Protein AF-A0AA41X8K1-F1 (afdb_monomer_lite)

Organism: NCBI:txid2961894

Radius of gyration: 25.19 Å; chains: 1; bounding box: 77×78×40 Å

Structure (mmCIF, N/CA/C/O backbone):
data_AF-A0AA41X8K1-F1
#
_entry.id   AF-A0AA41X8K1-F1
#
loop_
_atom_site.group_PDB
_atom_site.id
_atom_site.type_symbol
_atom_site.label_atom_id
_atom_site.label_alt_id
_atom_site.label_comp_id
_atom_site.label_asym_id
_atom_site.label_entity_id
_atom_site.label_seq_id
_atom_site.pdbx_PDB_ins_code
_atom_site.Cartn_x
_atom_site.Cartn_y
_atom_site.Cartn_z
_atom_site.occupancy
_atom_site.B_iso_or_equiv
_atom_site.auth_seq_id
_atom_site.auth_comp_id
_atom_site.auth_asym_id
_atom_site.auth_atom_id
_atom_site.pdbx_PDB_model_num
ATOM 1 N N . MET A 1 1 ? -60.883 -61.187 -9.650 1.00 38.78 1 MET A N 1
ATOM 2 C CA . MET A 1 1 ? -59.732 -61.657 -10.453 1.00 38.78 1 MET A CA 1
ATOM 3 C C . MET A 1 1 ? -58.652 -60.579 -10.466 1.00 38.78 1 MET A C 1
ATOM 5 O O . MET A 1 1 ? -58.977 -59.406 -10.478 1.00 38.78 1 MET A O 1
ATOM 9 N N . ARG A 1 2 ? -57.404 -61.042 -10.354 1.00 40.03 2 ARG A N 1
ATOM 10 C CA . ARG A 1 2 ? -56.069 -60.403 -10.320 1.00 40.03 2 ARG A CA 1
ATOM 11 C C . ARG A 1 2 ? -55.860 -58.973 -10.884 1.00 40.03 2 ARG A C 1
ATOM 13 O O . ARG A 1 2 ? -56.152 -58.768 -12.050 1.00 40.03 2 ARG A O 1
ATOM 20 N N . LYS A 1 3 ? -55.094 -58.192 -10.081 1.00 49.38 3 LYS A N 1
ATOM 21 C CA . LYS A 1 3 ? -53.909 -57.323 -10.385 1.00 49.38 3 LYS A CA 1
ATOM 22 C C . LYS A 1 3 ? -54.221 -56.087 -11.257 1.00 49.38 3 LYS A C 1
ATOM 24 O O . LYS A 1 3 ? -54.979 -56.206 -12.196 1.00 49.38 3 LYS A O 1
ATOM 29 N N . TYR A 1 4 ? -53.786 -54.854 -10.984 1.00 57.62 4 TYR A N 1
ATOM 30 C CA . TYR A 1 4 ? -52.469 -54.266 -10.676 1.00 57.62 4 TYR A CA 1
ATOM 31 C C . TYR A 1 4 ? -52.727 -53.003 -9.810 1.00 57.62 4 TYR A C 1
ATOM 33 O O . TYR A 1 4 ? -53.783 -52.400 -9.935 1.00 57.62 4 TYR A O 1
ATOM 41 N N . GLY A 1 5 ? -51.912 -52.563 -8.854 1.00 46.31 5 GLY A N 1
ATOM 42 C CA . GLY A 1 5 ? -50.456 -52.549 -8.808 1.00 46.31 5 GLY A CA 1
ATOM 43 C C . GLY A 1 5 ? -50.011 -51.084 -8.815 1.00 46.31 5 GLY A C 1
ATOM 44 O O . GLY A 1 5 ? -50.049 -50.471 -9.867 1.00 46.31 5 GLY A O 1
ATOM 45 N N . ALA A 1 6 ? -49.675 -50.570 -7.626 1.00 54.69 6 ALA A N 1
ATOM 46 C CA . ALA A 1 6 ? -48.854 -49.396 -7.310 1.00 54.69 6 ALA A CA 1
ATOM 47 C C . ALA A 1 6 ? -48.855 -48.194 -8.278 1.00 54.69 6 ALA A C 1
ATOM 49 O O . ALA A 1 6 ? -48.376 -48.305 -9.393 1.00 54.69 6 ALA A O 1
ATOM 50 N N . TRP A 1 7 ? -49.220 -47.017 -7.760 1.00 44.50 7 TRP A N 1
ATOM 51 C CA . TRP A 1 7 ? -48.452 -45.765 -7.888 1.00 44.50 7 TRP A CA 1
ATOM 52 C C . TRP A 1 7 ? -48.956 -44.795 -6.804 1.00 44.50 7 TRP A C 1
ATOM 54 O O . TRP A 1 7 ? -49.632 -43.805 -7.054 1.00 44.50 7 TRP A O 1
ATOM 64 N N . ILE A 1 8 ? -48.674 -45.145 -5.545 1.00 55.12 8 ILE A N 1
ATOM 65 C CA . ILE A 1 8 ? -48.580 -44.159 -4.465 1.00 55.12 8 ILE A CA 1
ATOM 66 C C . ILE A 1 8 ? -47.126 -43.710 -4.482 1.00 55.12 8 ILE A C 1
ATOM 68 O O . ILE A 1 8 ? -46.232 -44.501 -4.191 1.00 55.12 8 ILE A O 1
ATOM 72 N N . GLY A 1 9 ? -46.886 -42.460 -4.841 1.00 54.06 9 GLY A N 1
ATOM 73 C CA . GLY A 1 9 ? -45.562 -41.869 -4.745 1.00 54.06 9 GLY A CA 1
ATOM 74 C C . GLY A 1 9 ? -45.442 -40.686 -5.680 1.00 54.06 9 GLY A C 1
ATOM 75 O O . GLY A 1 9 ? -45.726 -40.817 -6.859 1.00 54.06 9 GLY A O 1
ATOM 76 N N . ILE A 1 10 ? -44.958 -39.566 -5.142 1.00 53.56 10 ILE A N 1
ATOM 77 C CA . ILE A 1 10 ? -44.670 -38.306 -5.844 1.00 53.56 10 ILE A CA 1
ATOM 78 C C . ILE A 1 10 ? -45.888 -37.375 -5.953 1.00 53.56 10 ILE A C 1
ATOM 80 O O . ILE A 1 10 ? -46.359 -37.074 -7.035 1.00 53.56 10 ILE A O 1
ATOM 84 N N . CYS A 1 11 ? -46.383 -36.875 -4.815 1.00 48.03 11 CYS A N 1
ATOM 85 C CA . CYS A 1 11 ? -47.118 -35.596 -4.778 1.00 48.03 11 CYS A CA 1
ATOM 86 C C . CYS A 1 11 ? -47.058 -34.874 -3.411 1.00 48.03 11 CYS A C 1
ATOM 88 O O . CYS A 1 11 ? -47.890 -34.021 -3.130 1.00 48.03 11 CYS A O 1
ATOM 90 N N . VAL A 1 12 ? -46.080 -35.185 -2.542 1.00 51.62 12 VAL A N 1
ATOM 91 C CA . VAL A 1 12 ? -45.957 -34.560 -1.196 1.00 51.62 12 VAL A CA 1
ATOM 92 C C . VAL A 1 12 ? -44.608 -33.840 -0.983 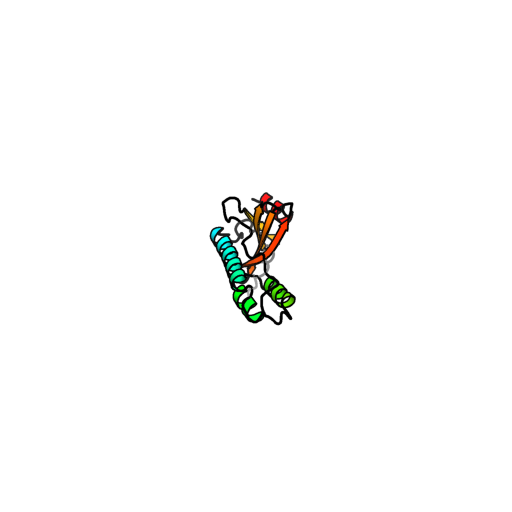1.00 51.62 12 VAL A C 1
ATOM 94 O O . VAL A 1 12 ? -44.321 -33.344 0.096 1.00 51.62 12 VAL A O 1
ATOM 97 N N . LEU A 1 13 ? -43.773 -33.695 -2.019 1.00 50.00 13 LEU A N 1
ATOM 98 C CA . LEU A 1 13 ? -42.420 -33.115 -1.904 1.00 50.00 13 LEU A CA 1
ATOM 99 C C . LEU A 1 13 ? -42.263 -31.698 -2.492 1.00 50.00 13 LEU A C 1
ATOM 101 O O . LEU A 1 13 ? -41.150 -31.288 -2.797 1.00 50.00 13 LEU A O 1
ATOM 105 N N . LEU A 1 14 ? -43.349 -30.933 -2.652 1.00 48.09 14 LEU A N 1
ATOM 106 C CA . LEU A 1 14 ? -43.299 -29.600 -3.284 1.00 48.09 14 LEU A CA 1
ATOM 107 C C . LEU A 1 14 ? -43.753 -28.425 -2.401 1.00 48.09 14 LEU A C 1
ATOM 109 O O . LEU A 1 14 ? -43.881 -27.313 -2.899 1.00 48.09 14 LEU A O 1
ATOM 113 N N . VAL A 1 15 ? -43.942 -28.622 -1.090 1.00 53.31 15 VAL A N 1
ATOM 114 C CA . VAL A 1 15 ? -44.384 -27.541 -0.173 1.00 53.31 15 VAL A CA 1
ATOM 115 C C . VAL A 1 15 ? -43.314 -27.135 0.863 1.00 53.31 15 VAL A C 1
ATOM 117 O O . VAL A 1 15 ? -43.530 -26.229 1.656 1.00 53.31 15 VAL A O 1
ATOM 120 N N . LEU A 1 16 ? -42.107 -27.715 0.830 1.00 50.12 16 LEU A N 1
ATOM 121 C CA . LEU A 1 16 ? -41.049 -27.439 1.825 1.00 50.12 16 LEU A CA 1
ATOM 122 C C . LEU A 1 16 ? -39.792 -26.737 1.276 1.00 50.12 16 LEU A C 1
ATOM 124 O O . LEU A 1 16 ? -38.741 -26.801 1.904 1.00 50.12 16 LEU A O 1
ATOM 128 N N . ILE A 1 17 ? -39.870 -26.050 0.129 1.00 53.09 17 ILE A N 1
ATOM 129 C CA . ILE A 1 17 ? -38.690 -25.385 -0.474 1.00 53.09 17 ILE A CA 1
ATOM 130 C C . ILE A 1 17 ? -38.609 -23.873 -0.153 1.00 53.09 17 ILE A C 1
ATOM 132 O O . ILE A 1 17 ? -37.594 -23.245 -0.427 1.00 53.09 17 ILE A O 1
ATOM 136 N N . ILE A 1 18 ? -39.604 -23.261 0.505 1.00 54.12 18 ILE A N 1
ATOM 137 C CA . ILE A 1 18 ? -39.641 -21.787 0.695 1.00 54.12 18 ILE A CA 1
ATOM 138 C C . ILE A 1 18 ? -39.271 -21.325 2.122 1.00 54.12 18 ILE A C 1
ATOM 140 O O . ILE A 1 18 ? -39.539 -20.191 2.499 1.00 54.12 18 ILE A O 1
ATOM 144 N N . SER A 1 19 ? -38.644 -22.162 2.951 1.00 46.75 19 SER A N 1
ATOM 145 C CA . SER A 1 19 ? -38.356 -21.798 4.355 1.00 46.75 19 SER A CA 1
ATOM 146 C C . SER A 1 19 ? -36.916 -22.027 4.816 1.00 46.75 19 SER A C 1
ATOM 148 O O . SER A 1 19 ? -36.650 -22.030 6.014 1.00 46.75 19 SER A O 1
ATOM 150 N N . GLN A 1 20 ? -35.957 -22.126 3.890 1.00 47.22 20 GLN A N 1
ATOM 151 C CA . GLN A 1 20 ? -34.529 -22.146 4.242 1.00 47.22 20 GLN A CA 1
ATOM 152 C C . GLN A 1 20 ? -33.715 -21.032 3.578 1.00 47.22 20 GLN A C 1
ATOM 154 O O . GLN A 1 20 ? -32.581 -21.238 3.169 1.00 47.22 20 GLN A O 1
ATOM 159 N N . SER A 1 21 ? -34.235 -19.808 3.553 1.00 42.97 21 SER A N 1
ATOM 160 C CA . SER A 1 21 ? -33.374 -18.626 3.692 1.00 42.97 21 SER A CA 1
ATOM 161 C C . SER A 1 21 ? -33.170 -18.360 5.185 1.00 42.97 21 SER A C 1
ATOM 163 O O . SER A 1 21 ? -33.536 -17.317 5.724 1.00 42.97 21 SER A O 1
ATOM 165 N N . VAL A 1 22 ? -32.597 -19.353 5.878 1.00 46.38 22 VAL A N 1
ATOM 166 C CA . VAL A 1 22 ? -31.970 -19.111 7.174 1.00 46.38 22 VAL A CA 1
ATOM 167 C C . VAL A 1 22 ? -30.840 -18.143 6.877 1.00 46.38 22 VAL A C 1
ATOM 169 O O . VAL A 1 22 ? -29.855 -18.492 6.232 1.00 46.38 22 VAL A O 1
ATOM 172 N N . ALA A 1 23 ? -31.056 -16.901 7.288 1.00 45.94 23 ALA A N 1
ATOM 173 C CA . ALA A 1 23 ? -30.036 -15.912 7.532 1.00 45.94 23 ALA A CA 1
ATOM 174 C C . ALA A 1 23 ? -28.736 -16.595 7.988 1.00 45.94 23 ALA A C 1
ATOM 176 O O . ALA A 1 23 ? -28.605 -16.974 9.151 1.00 45.94 23 ALA A O 1
ATOM 177 N N . ALA A 1 24 ? -27.759 -16.710 7.085 1.00 43.25 24 ALA A N 1
ATOM 178 C CA . ALA A 1 24 ? -26.360 -16.922 7.438 1.00 43.25 24 ALA A CA 1
ATOM 179 C C . ALA A 1 24 ? -25.817 -15.613 8.039 1.00 43.25 24 ALA A C 1
ATOM 181 O O . ALA A 1 24 ? -24.895 -14.978 7.537 1.00 43.25 24 ALA A O 1
ATOM 182 N N . PHE A 1 25 ? -26.468 -15.148 9.102 1.00 47.53 25 PHE A N 1
ATOM 183 C CA . PHE A 1 25 ? -25.992 -14.066 9.934 1.00 47.53 25 PHE A CA 1
ATOM 184 C C . PHE A 1 25 ? -25.024 -14.683 10.934 1.00 47.53 25 PHE A C 1
ATOM 186 O O . PHE A 1 25 ? -25.421 -15.266 11.937 1.00 47.53 25 PHE A O 1
ATOM 193 N N . GLY A 1 26 ? -23.737 -14.550 10.627 1.00 47.12 26 GLY A N 1
ATOM 194 C CA . GLY A 1 26 ? -22.673 -14.744 11.603 1.00 47.12 26 GLY A CA 1
ATOM 195 C C . GLY A 1 26 ? -21.708 -15.867 11.262 1.00 47.12 26 GLY A C 1
ATOM 196 O O . GLY A 1 26 ? -21.762 -16.912 11.900 1.00 47.12 26 GLY A O 1
ATOM 197 N N . LYS A 1 27 ? -20.790 -15.613 10.314 1.00 46.56 27 LYS A N 1
ATOM 198 C CA . LYS A 1 27 ? -19.366 -16.007 10.429 1.00 46.56 27 LYS A CA 1
ATOM 199 C C . LYS A 1 27 ? -18.439 -15.623 9.268 1.00 46.56 27 LYS A C 1
ATOM 201 O O . LYS A 1 27 ? -17.260 -15.921 9.368 1.00 46.56 27 LYS A O 1
ATOM 206 N N . ASP A 1 28 ? -18.882 -14.898 8.246 1.00 52.94 28 ASP A N 1
ATOM 207 C CA . ASP A 1 28 ? -18.010 -14.629 7.087 1.00 52.94 28 ASP A CA 1
ATOM 208 C C . ASP A 1 28 ? -17.332 -13.250 7.134 1.00 52.94 28 ASP A C 1
ATOM 210 O O . ASP A 1 28 ? -17.417 -12.465 6.192 1.00 52.94 28 ASP A O 1
ATOM 214 N N . GLN A 1 29 ? -16.670 -12.906 8.245 1.00 58.81 29 GLN A N 1
ATOM 215 C CA . GLN A 1 29 ? -15.610 -11.894 8.167 1.00 58.81 29 GLN A CA 1
ATOM 216 C C . GLN A 1 29 ? -14.273 -12.619 8.022 1.00 58.81 29 GLN A C 1
ATOM 218 O O . GLN A 1 29 ? -13.984 -13.487 8.848 1.00 58.81 29 GLN A O 1
ATOM 223 N N . PRO A 1 30 ? -13.459 -12.294 6.998 1.00 69.62 30 PRO A N 1
ATOM 224 C CA . PRO A 1 30 ? -12.128 -12.867 6.889 1.00 69.62 30 PRO A CA 1
ATOM 225 C C . PRO A 1 30 ? -11.352 -12.556 8.172 1.00 69.62 30 PRO A C 1
ATOM 227 O O . PRO A 1 30 ? -11.431 -11.444 8.697 1.00 69.62 30 PRO A O 1
ATOM 230 N N . GLU A 1 31 ? -10.613 -13.537 8.688 1.00 81.00 31 GLU A N 1
ATOM 231 C CA . GLU A 1 31 ? -9.730 -13.321 9.832 1.00 81.00 31 GLU A CA 1
ATOM 232 C C . GLU A 1 31 ? -8.634 -12.327 9.416 1.00 81.00 31 GLU A C 1
ATOM 234 O O . GLU A 1 31 ? -7.712 -12.655 8.666 1.00 81.00 31 GLU A O 1
ATOM 239 N N . ILE A 1 32 ? -8.758 -11.077 9.862 1.00 87.62 32 ILE A N 1
ATOM 240 C CA . ILE A 1 32 ? -7.797 -10.019 9.552 1.00 87.62 32 ILE A CA 1
ATOM 241 C C . ILE A 1 32 ? -6.775 -9.956 10.684 1.00 87.62 32 ILE A C 1
ATOM 243 O O . ILE A 1 32 ? -7.023 -9.375 11.739 1.00 87.62 32 ILE A O 1
ATOM 247 N N . LYS A 1 33 ? -5.600 -10.543 10.445 1.00 91.38 33 LYS A N 1
ATOM 248 C CA . LYS A 1 33 ? -4.444 -10.435 11.345 1.00 91.38 33 LYS A CA 1
ATOM 249 C C . LYS A 1 33 ? -3.696 -9.141 11.055 1.00 91.38 33 LYS A C 1
ATOM 251 O O . LYS A 1 33 ? -3.070 -9.014 10.000 1.00 91.38 33 LYS A O 1
ATOM 256 N N . ARG A 1 34 ? -3.770 -8.188 11.984 1.00 93.12 34 ARG A N 1
ATOM 257 C CA . ARG A 1 34 ? -3.180 -6.843 11.876 1.00 93.12 34 ARG A CA 1
ATOM 258 C C . ARG A 1 34 ? -1.709 -6.891 11.467 1.00 93.12 34 ARG A C 1
ATOM 260 O O . ARG A 1 34 ? -1.309 -6.220 10.519 1.00 93.12 34 ARG A O 1
ATOM 267 N N . GLU A 1 35 ? -0.935 -7.753 12.111 1.00 93.06 35 GLU A N 1
ATOM 268 C CA . GLU A 1 35 ? 0.501 -7.929 11.886 1.00 93.06 35 GLU A CA 1
ATOM 269 C C . GLU A 1 35 ? 0.775 -8.413 10.461 1.00 93.06 35 GLU A C 1
ATOM 271 O O . GLU A 1 35 ? 1.713 -7.958 9.809 1.00 93.06 35 GLU A O 1
ATOM 276 N N . SER A 1 36 ? -0.081 -9.300 9.942 1.00 93.06 36 SER A N 1
ATOM 277 C CA . SER A 1 36 ? 0.037 -9.786 8.569 1.00 93.06 36 SER A CA 1
ATOM 278 C C . SER A 1 36 ? -0.241 -8.682 7.554 1.00 93.06 36 SER A C 1
ATOM 280 O O . SER A 1 36 ? 0.457 -8.606 6.546 1.00 93.06 36 SER A O 1
ATOM 282 N N . ILE A 1 37 ? -1.242 -7.833 7.798 1.00 95.88 37 ILE A N 1
ATOM 283 C CA . ILE A 1 37 ? -1.564 -6.701 6.919 1.00 95.88 37 ILE A CA 1
ATOM 284 C C . ILE A 1 37 ? -0.421 -5.688 6.915 1.00 95.88 37 ILE A C 1
ATOM 286 O O . ILE A 1 37 ? 0.037 -5.270 5.852 1.00 95.88 37 ILE A O 1
ATOM 290 N N . PHE A 1 38 ? 0.089 -5.343 8.095 1.00 95.69 38 PHE A N 1
ATOM 291 C CA . PHE A 1 38 ? 1.195 -4.399 8.232 1.00 95.69 38 PHE A CA 1
ATOM 292 C C . PHE A 1 38 ? 2.454 -4.915 7.541 1.00 95.69 38 PHE A C 1
ATOM 294 O O . PHE A 1 38 ? 3.081 -4.177 6.782 1.00 95.69 38 PHE A O 1
ATOM 301 N N . ALA A 1 39 ? 2.760 -6.205 7.695 1.00 94.81 39 ALA A N 1
ATOM 302 C CA . ALA A 1 39 ? 3.885 -6.832 7.015 1.00 94.81 39 ALA A CA 1
ATOM 303 C C . ALA A 1 39 ? 3.758 -6.794 5.483 1.00 94.81 39 ALA A C 1
ATOM 305 O O . ALA A 1 39 ? 4.775 -6.671 4.800 1.00 94.81 39 ALA A O 1
ATOM 306 N N . VAL A 1 40 ? 2.547 -6.894 4.920 1.00 95.75 40 VAL A N 1
ATOM 307 C CA . VAL A 1 40 ? 2.334 -6.741 3.468 1.00 95.75 40 VAL A CA 1
ATOM 308 C C . VAL A 1 40 ? 2.615 -5.308 3.030 1.00 95.75 40 VAL A C 1
ATOM 310 O O . VAL A 1 40 ? 3.341 -5.117 2.055 1.00 95.75 40 VAL A O 1
ATOM 313 N N . ILE A 1 41 ? 2.096 -4.315 3.757 1.00 96.31 41 ILE A N 1
ATOM 314 C CA . ILE A 1 41 ? 2.296 -2.896 3.432 1.00 96.31 41 ILE A CA 1
ATOM 315 C C . ILE A 1 41 ? 3.786 -2.549 3.507 1.00 96.31 41 ILE A C 1
ATOM 317 O O . ILE A 1 41 ? 4.357 -2.071 2.530 1.00 96.31 41 ILE A O 1
ATOM 321 N N . GLN A 1 42 ? 4.458 -2.871 4.616 1.00 94.81 42 GLN A N 1
ATOM 322 C CA . GLN A 1 42 ? 5.907 -2.679 4.763 1.00 94.81 42 GLN A CA 1
ATOM 323 C C . GLN A 1 42 ? 6.687 -3.408 3.656 1.00 94.81 42 GLN A C 1
ATOM 325 O O . GLN A 1 42 ? 7.569 -2.820 3.032 1.00 94.81 42 GLN A O 1
ATOM 330 N N . LYS A 1 43 ? 6.293 -4.662 3.379 1.00 95.69 43 LYS A N 1
ATOM 331 C CA . LYS A 1 43 ? 6.655 -5.506 2.225 1.00 95.69 43 LYS A CA 1
ATOM 332 C C . LYS A 1 43 ? 6.733 -4.716 0.918 1.00 95.69 43 LYS A C 1
ATOM 334 O O . LYS A 1 43 ? 7.791 -4.559 0.304 1.00 95.69 43 LYS A O 1
ATOM 339 N N . GLY A 1 44 ? 5.577 -4.225 0.492 1.00 95.25 44 GLY A N 1
ATOM 340 C CA . GLY A 1 44 ? 5.444 -3.572 -0.799 1.00 95.25 44 GLY A CA 1
ATOM 341 C C . GLY A 1 44 ? 6.096 -2.196 -0.846 1.00 95.25 44 GLY A C 1
ATOM 342 O O . GLY A 1 44 ? 6.710 -1.883 -1.862 1.00 95.25 44 GLY A O 1
ATOM 343 N N . TYR A 1 45 ? 6.075 -1.425 0.250 1.00 94.88 45 TYR A N 1
ATOM 344 C CA . TYR A 1 45 ? 6.798 -0.149 0.323 1.00 94.88 45 TYR A CA 1
ATOM 345 C C . TYR A 1 45 ? 8.321 -0.336 0.221 1.00 94.88 45 TYR A C 1
ATOM 347 O O . TYR A 1 45 ? 8.991 0.390 -0.510 1.00 94.88 45 TYR A O 1
ATOM 355 N N . ALA A 1 46 ? 8.877 -1.349 0.887 1.00 93.75 46 ALA A N 1
ATOM 356 C CA . ALA A 1 46 ? 10.290 -1.690 0.747 1.00 93.75 46 ALA A CA 1
ATOM 357 C C . ALA A 1 46 ? 10.623 -2.166 -0.677 1.00 93.75 46 ALA A C 1
ATOM 359 O O . ALA A 1 46 ? 11.656 -1.785 -1.229 1.00 93.75 46 ALA A O 1
ATOM 360 N N . MET A 1 47 ? 9.739 -2.960 -1.295 1.00 94.94 47 MET A N 1
ATOM 361 C CA . MET A 1 47 ? 9.925 -3.429 -2.668 1.00 94.94 47 MET A CA 1
ATOM 362 C C . MET A 1 47 ? 9.978 -2.263 -3.661 1.00 94.94 47 MET A C 1
ATOM 364 O O . MET A 1 47 ? 10.957 -2.164 -4.399 1.00 94.94 47 MET A O 1
ATOM 368 N N . GLN A 1 48 ? 9.004 -1.344 -3.645 1.00 91.56 48 GLN A N 1
ATOM 369 C CA . GLN A 1 48 ? 9.028 -0.176 -4.538 1.00 91.56 48 GLN A CA 1
ATOM 370 C C . GLN A 1 48 ? 10.268 0.698 -4.326 1.00 91.56 48 GLN A C 1
ATOM 372 O O . GLN A 1 48 ? 10.916 1.091 -5.294 1.00 91.56 48 GLN A O 1
ATOM 377 N N . ALA A 1 49 ? 10.665 0.934 -3.070 1.00 90.69 49 ALA A N 1
ATOM 378 C CA . ALA A 1 49 ? 11.844 1.733 -2.759 1.00 90.69 49 ALA A CA 1
ATOM 379 C C . ALA A 1 49 ? 13.111 1.073 -3.316 1.00 90.69 49 ALA A C 1
ATOM 381 O O . ALA A 1 49 ? 14.017 1.755 -3.788 1.00 90.69 49 ALA A O 1
ATOM 382 N N . SER A 1 50 ? 13.155 -0.262 -3.325 1.00 91.06 50 SER A N 1
ATOM 383 C CA . SER A 1 50 ? 14.257 -1.020 -3.912 1.00 91.06 50 SER A CA 1
ATOM 384 C C . SER A 1 50 ? 14.297 -0.971 -5.442 1.00 91.06 50 SER A C 1
ATOM 386 O O . SER A 1 50 ? 15.345 -1.273 -6.012 1.00 91.06 50 SER A O 1
ATOM 388 N N . LEU A 1 51 ? 13.182 -0.661 -6.108 1.00 89.38 51 LEU A N 1
ATOM 389 C CA . LEU A 1 51 ? 13.069 -0.596 -7.569 1.00 89.38 51 LEU A CA 1
ATOM 390 C C . LEU 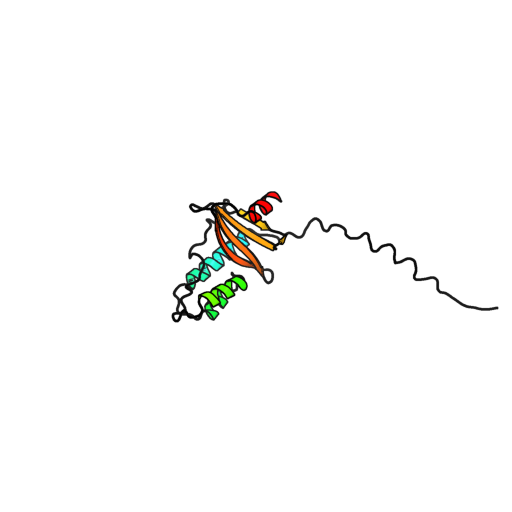A 1 51 ? 13.354 0.800 -8.114 1.00 89.38 51 LEU A C 1
ATOM 392 O O . LEU A 1 51 ? 13.833 0.926 -9.239 1.00 89.38 51 LEU A O 1
ATOM 396 N N . HIS A 1 52 ? 13.094 1.827 -7.310 1.00 83.38 52 HIS A N 1
ATOM 397 C CA . HIS A 1 52 ? 13.223 3.214 -7.716 1.00 83.38 52 HIS A CA 1
ATOM 398 C C . HIS A 1 52 ? 14.629 3.530 -8.258 1.00 83.38 52 HIS A C 1
ATOM 400 O O . HIS A 1 52 ? 15.646 3.277 -7.607 1.00 83.38 52 HIS A O 1
ATOM 406 N N . GLY A 1 53 ? 14.688 4.056 -9.484 1.00 79.94 53 GLY A N 1
ATOM 407 C CA . GLY A 1 53 ? 15.934 4.430 -10.161 1.00 79.94 53 GLY A CA 1
ATOM 408 C C . GLY A 1 53 ? 16.803 3.261 -10.647 1.00 79.94 53 GLY A C 1
ATOM 409 O O . GLY A 1 53 ? 17.876 3.496 -11.212 1.00 79.94 53 GLY A O 1
ATOM 410 N N . LYS A 1 54 ? 16.383 2.000 -10.469 1.00 84.94 54 LYS A N 1
ATOM 411 C CA . LYS A 1 54 ? 17.091 0.850 -11.053 1.00 84.94 54 LYS A CA 1
ATOM 412 C C . LYS A 1 54 ? 16.792 0.749 -12.536 1.00 84.94 54 LYS A C 1
ATOM 414 O O . LYS A 1 54 ? 15.636 0.667 -12.900 1.00 84.94 54 LYS A O 1
ATOM 419 N N . LYS A 1 55 ? 17.823 0.592 -13.372 1.00 83.56 55 LYS A N 1
ATOM 420 C CA . LYS A 1 55 ? 17.657 0.284 -14.803 1.00 83.56 55 LYS A CA 1
ATOM 421 C C . LYS A 1 55 ? 17.033 -1.102 -14.989 1.00 83.56 55 LYS A C 1
ATOM 423 O O . LYS A 1 55 ? 17.733 -2.117 -14.934 1.00 83.56 55 LYS A O 1
ATOM 428 N N . MET A 1 56 ? 15.721 -1.151 -15.182 1.00 85.88 56 MET A N 1
ATOM 429 C CA . MET A 1 56 ? 14.951 -2.383 -15.335 1.00 85.88 56 MET A CA 1
ATOM 430 C C . MET A 1 56 ? 13.713 -2.124 -16.203 1.00 85.88 56 MET A C 1
ATOM 432 O O . MET A 1 56 ? 13.172 -1.028 -16.180 1.00 85.88 56 MET A O 1
ATOM 436 N N . SER A 1 57 ? 13.247 -3.118 -16.968 1.00 89.06 57 SER A N 1
ATOM 437 C CA . SER A 1 57 ? 11.984 -2.964 -17.700 1.00 89.06 57 SER A CA 1
ATOM 438 C C . SER A 1 57 ? 10.793 -2.860 -16.744 1.00 89.06 57 SER A C 1
ATOM 440 O O . SER A 1 57 ? 10.772 -3.519 -15.698 1.00 89.06 57 SER A O 1
ATOM 442 N N . VAL A 1 58 ? 9.785 -2.084 -17.145 1.00 89.44 58 VAL A N 1
ATOM 443 C CA . VAL A 1 58 ? 8.533 -1.892 -16.398 1.00 89.44 58 VAL A CA 1
ATOM 444 C C . VAL A 1 58 ? 7.868 -3.237 -16.086 1.00 89.44 58 VAL A C 1
ATOM 446 O O . VAL A 1 58 ? 7.579 -3.507 -14.926 1.00 89.44 58 VAL A O 1
ATOM 449 N N . ASP A 1 59 ? 7.790 -4.159 -17.051 1.00 90.50 59 ASP A N 1
ATOM 450 C CA . ASP A 1 59 ? 7.273 -5.522 -16.830 1.00 90.50 59 ASP A CA 1
ATOM 451 C C . ASP A 1 59 ? 7.987 -6.275 -15.705 1.00 90.50 59 ASP A C 1
ATOM 453 O O . ASP A 1 59 ? 7.385 -7.034 -14.941 1.00 90.50 59 ASP A O 1
ATOM 457 N N . LYS A 1 60 ? 9.312 -6.121 -15.614 1.00 91.88 60 LYS A N 1
ATOM 458 C CA . LYS A 1 60 ? 10.105 -6.813 -14.597 1.00 91.88 60 LYS A CA 1
ATOM 459 C C . LYS A 1 60 ? 9.925 -6.151 -13.231 1.00 91.88 60 LYS A C 1
ATOM 461 O O . LYS A 1 60 ? 9.897 -6.874 -12.237 1.00 91.88 60 LYS A O 1
ATOM 466 N N . MET A 1 61 ? 9.738 -4.832 -13.179 1.00 92.62 61 MET A N 1
ATOM 467 C CA . MET A 1 61 ? 9.326 -4.133 -11.957 1.00 92.62 61 MET A CA 1
ATOM 468 C C . MET A 1 61 ? 7.934 -4.584 -11.507 1.00 92.62 61 MET A C 1
ATOM 470 O O . MET A 1 61 ? 7.777 -5.005 -10.362 1.00 92.62 61 MET A O 1
ATOM 474 N N . ALA A 1 62 ? 6.955 -4.607 -12.416 1.00 93.75 62 ALA A N 1
ATOM 475 C CA . ALA A 1 62 ? 5.590 -5.048 -12.142 1.00 93.75 62 ALA A CA 1
ATOM 476 C C . ALA A 1 62 ? 5.560 -6.482 -11.590 1.00 93.75 62 ALA A C 1
ATOM 478 O O . ALA A 1 62 ? 4.912 -6.744 -10.579 1.00 93.75 62 ALA A O 1
ATOM 479 N N . LYS A 1 63 ? 6.356 -7.400 -12.157 1.00 95.50 63 LYS A N 1
ATOM 480 C CA . LYS A 1 63 ? 6.516 -8.769 -11.626 1.00 95.50 63 LYS A CA 1
ATOM 481 C C . LYS A 1 63 ? 7.070 -8.811 -10.199 1.00 95.50 63 LYS A C 1
ATOM 483 O O . LYS A 1 63 ? 6.671 -9.681 -9.430 1.00 95.50 63 LYS A O 1
ATOM 488 N N . GLN A 1 64 ? 7.979 -7.906 -9.832 1.00 96.00 64 GLN A N 1
ATOM 489 C CA . GLN A 1 64 ? 8.505 -7.821 -8.461 1.00 96.00 64 GLN A CA 1
ATOM 490 C C . GLN A 1 64 ? 7.506 -7.184 -7.486 1.00 96.00 64 GLN A C 1
ATOM 492 O O . GLN A 1 64 ? 7.493 -7.542 -6.309 1.00 96.00 64 GLN A O 1
ATOM 497 N N . LEU A 1 65 ? 6.649 -6.284 -7.971 1.00 95.38 65 LEU A N 1
ATOM 498 C CA . LEU A 1 65 ? 5.582 -5.643 -7.197 1.00 95.38 65 LEU A CA 1
ATOM 499 C C . LEU A 1 65 ? 4.346 -6.546 -7.030 1.00 95.38 65 LEU A C 1
ATOM 501 O O . LEU A 1 65 ? 3.652 -6.452 -6.018 1.00 95.38 65 LEU A O 1
ATOM 505 N N . ALA A 1 66 ? 4.098 -7.468 -7.961 1.00 96.44 66 ALA A N 1
ATOM 506 C CA . ALA A 1 66 ? 2.909 -8.323 -8.004 1.00 96.44 66 ALA A CA 1
ATOM 507 C C . ALA A 1 66 ? 2.541 -9.083 -6.713 1.00 96.44 66 ALA A C 1
ATOM 509 O O . ALA A 1 66 ? 1.346 -9.283 -6.467 1.00 96.44 66 ALA A O 1
ATOM 510 N N . PRO A 1 67 ? 3.489 -9.506 -5.854 1.00 96.75 67 PRO A N 1
ATOM 511 C CA . PRO A 1 67 ? 3.142 -10.117 -4.572 1.00 96.75 67 PRO A CA 1
ATOM 512 C C . PRO A 1 67 ? 2.442 -9.164 -3.592 1.00 96.75 67 PRO A C 1
ATOM 514 O O . PRO A 1 67 ? 1.744 -9.631 -2.698 1.00 96.75 67 PRO A O 1
ATOM 517 N N . TYR A 1 68 ? 2.628 -7.850 -3.740 1.00 97.06 68 TYR A N 1
ATOM 518 C CA . TYR A 1 68 ? 2.191 -6.845 -2.765 1.00 97.06 68 TYR A CA 1
ATOM 519 C C . TYR A 1 68 ? 1.100 -5.915 -3.288 1.00 97.06 68 TYR A C 1
ATOM 521 O O . TYR A 1 68 ? 0.396 -5.316 -2.480 1.00 97.06 68 TYR A O 1
ATOM 529 N N . PHE A 1 69 ? 0.955 -5.794 -4.606 1.00 96.38 69 PHE A N 1
ATOM 530 C CA . PHE A 1 69 ? 0.043 -4.855 -5.254 1.00 96.38 69 PHE A CA 1
ATOM 531 C C . PHE A 1 69 ? -0.992 -5.582 -6.116 1.00 96.38 69 PHE A C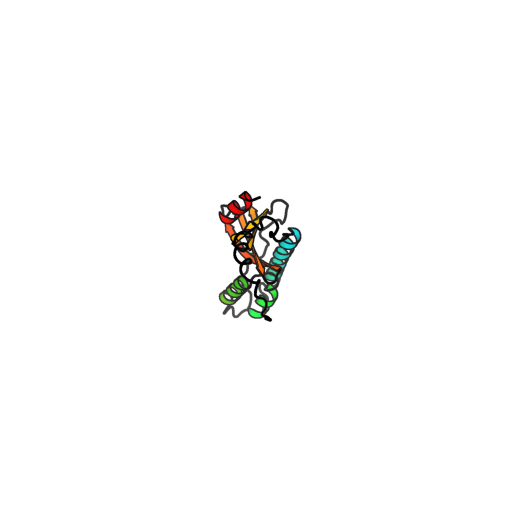 1
ATOM 533 O O . PHE A 1 69 ? -0.721 -6.648 -6.669 1.00 96.38 69 PHE A O 1
ATOM 540 N N . THR A 1 70 ? -2.202 -5.028 -6.187 1.00 96.81 70 THR A N 1
ATOM 541 C CA . THR A 1 70 ? -3.284 -5.561 -7.033 1.00 96.81 70 THR A CA 1
ATOM 542 C C . THR A 1 70 ? -2.971 -5.418 -8.519 1.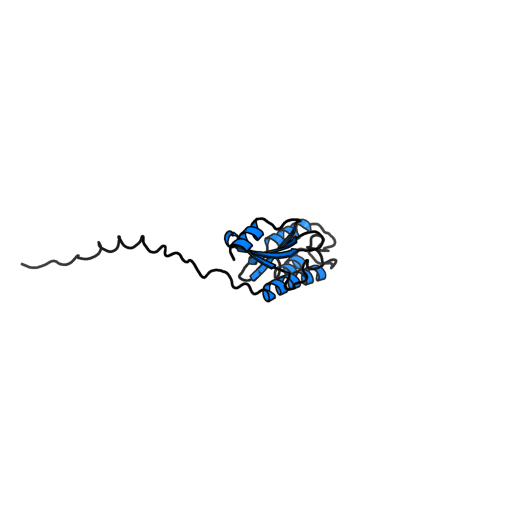00 96.81 70 THR A C 1
ATOM 544 O O . THR A 1 70 ? -2.228 -4.525 -8.913 1.00 96.81 70 THR A O 1
ATOM 547 N N . ASP A 1 71 ? -3.593 -6.251 -9.352 1.00 95.88 71 ASP A N 1
ATOM 548 C CA . ASP A 1 71 ? -3.379 -6.212 -10.802 1.00 95.88 71 ASP A CA 1
ATOM 549 C C . ASP A 1 71 ? -3.801 -4.863 -11.403 1.00 95.88 71 ASP A C 1
ATOM 551 O O . ASP A 1 71 ? -3.085 -4.327 -12.239 1.00 95.88 71 ASP A O 1
ATOM 555 N N . ASN A 1 72 ? -4.879 -4.251 -10.896 1.00 93.88 72 ASN A N 1
ATOM 556 C CA . ASN A 1 72 ? -5.289 -2.903 -11.301 1.00 93.88 72 ASN A CA 1
ATOM 557 C C . ASN A 1 72 ? -4.210 -1.857 -10.989 1.00 93.88 72 ASN A C 1
ATOM 559 O O . ASN A 1 72 ? -3.913 -1.014 -11.830 1.00 93.88 72 ASN A O 1
ATOM 563 N N . PHE A 1 73 ? -3.596 -1.919 -9.802 1.00 93.94 73 PHE A N 1
ATOM 564 C CA . PHE A 1 73 ? -2.480 -1.032 -9.470 1.00 93.94 73 PHE A CA 1
ATOM 565 C C . PHE A 1 73 ? -1.301 -1.252 -10.424 1.00 93.94 73 PHE A C 1
ATOM 567 O O . PHE A 1 73 ? -0.700 -0.292 -10.893 1.00 93.94 73 PHE A O 1
ATOM 574 N N . LEU A 1 74 ? -0.966 -2.511 -10.720 1.00 94.81 74 LEU A N 1
ATOM 575 C CA . LEU A 1 74 ? 0.147 -2.858 -11.609 1.00 94.81 74 LEU A CA 1
ATOM 576 C C . LEU A 1 74 ? -0.112 -2.457 -13.060 1.00 94.81 74 LEU A C 1
ATOM 578 O O . LEU A 1 74 ? 0.837 -2.125 -13.764 1.00 94.81 74 LEU A O 1
ATOM 582 N N . GLN A 1 75 ? -1.368 -2.489 -13.499 1.00 93.56 75 GLN A N 1
ATOM 583 C CA . GLN A 1 75 ? -1.763 -1.996 -14.808 1.00 93.56 75 GLN A CA 1
ATOM 584 C C . GLN A 1 75 ? -1.529 -0.490 -14.888 1.00 93.56 75 GLN A C 1
ATOM 586 O O . GLN A 1 75 ? -0.758 -0.061 -15.733 1.00 93.56 75 GLN A O 1
ATOM 591 N N . VAL A 1 76 ? -2.066 0.290 -13.941 1.00 91.38 76 VAL A N 1
ATOM 592 C CA . VAL A 1 76 ? -1.822 1.744 -13.894 1.00 91.38 76 VAL A CA 1
ATOM 593 C C . VAL A 1 76 ? -0.326 2.042 -13.790 1.00 91.38 76 VAL A C 1
ATOM 595 O O . VAL A 1 76 ? 0.189 2.874 -14.521 1.00 91.38 76 VAL A O 1
ATOM 598 N N . PHE A 1 77 ? 0.409 1.314 -12.944 1.00 91.62 77 PHE A N 1
ATOM 599 C CA . PHE A 1 77 ? 1.867 1.411 -12.877 1.00 91.62 77 PHE A CA 1
ATOM 600 C C . PHE A 1 77 ? 2.528 1.171 -14.236 1.00 91.62 77 PHE A C 1
ATOM 602 O O . PHE A 1 77 ? 3.488 1.857 -14.574 1.00 91.62 77 PHE A O 1
ATOM 609 N N . THR A 1 78 ? 2.062 0.187 -14.998 1.00 91.06 78 THR A N 1
ATOM 610 C CA . THR A 1 78 ? 2.663 -0.152 -16.288 1.00 91.06 78 THR A CA 1
ATOM 611 C C . THR A 1 78 ? 2.354 0.920 -17.324 1.00 91.06 78 THR A C 1
ATOM 613 O O . THR A 1 78 ? 3.287 1.400 -17.958 1.00 91.06 78 THR A O 1
ATOM 616 N N . ASP A 1 79 ? 1.093 1.344 -17.410 1.00 90.31 79 ASP A N 1
ATOM 617 C CA . ASP A 1 79 ? 0.603 2.370 -18.335 1.00 90.31 79 ASP A CA 1
ATOM 618 C C . ASP A 1 79 ? 1.290 3.728 -18.074 1.00 90.31 79 ASP A C 1
ATOM 620 O O . ASP A 1 79 ? 1.806 4.361 -18.991 1.00 90.31 79 ASP A O 1
ATOM 624 N N . GLU A 1 80 ? 1.398 4.154 -16.811 1.00 88.69 80 GLU A N 1
ATOM 625 C CA . GLU A 1 80 ? 2.023 5.435 -16.424 1.00 88.69 80 GLU A CA 1
ATOM 626 C C . GLU A 1 80 ? 3.551 5.441 -16.577 1.00 88.69 80 GLU A C 1
ATOM 628 O O . GLU A 1 80 ? 4.177 6.499 -16.663 1.00 88.69 80 GLU A O 1
ATOM 633 N N . ASN A 1 81 ? 4.181 4.265 -16.596 1.00 87.06 81 ASN A N 1
ATOM 634 C CA . ASN A 1 81 ? 5.611 4.134 -16.874 1.00 87.06 81 ASN A CA 1
ATOM 635 C C . ASN A 1 81 ? 5.888 3.699 -18.325 1.00 87.06 81 ASN A C 1
ATOM 637 O O . ASN A 1 81 ? 7.054 3.498 -18.689 1.00 87.06 81 ASN A O 1
ATOM 641 N N . GLU A 1 82 ? 4.857 3.559 -19.165 1.00 79.12 82 GLU A N 1
ATOM 642 C CA . GLU A 1 82 ? 5.007 3.202 -20.571 1.00 79.12 82 GLU A CA 1
ATOM 643 C C . GLU A 1 82 ? 5.702 4.357 -21.308 1.00 79.12 82 GLU A C 1
ATOM 645 O O . GLU A 1 82 ? 5.207 5.477 -21.396 1.00 79.12 82 GLU A O 1
ATOM 650 N N . GLY A 1 83 ? 6.919 4.112 -21.799 1.00 69.62 83 GLY A N 1
ATOM 651 C CA . GLY A 1 83 ? 7.739 5.143 -22.443 1.00 69.62 83 GLY A CA 1
ATOM 652 C C . GLY A 1 83 ? 8.766 5.828 -21.537 1.00 69.62 83 GLY A C 1
ATOM 653 O O . GLY A 1 83 ? 9.549 6.641 -22.040 1.00 69.62 83 GLY A O 1
ATOM 654 N N . ASP A 1 84 ? 8.874 5.458 -20.252 1.00 67.25 84 ASP A N 1
ATOM 655 C CA . ASP A 1 84 ? 10.070 5.771 -19.459 1.00 67.25 84 ASP A CA 1
ATOM 656 C C . ASP A 1 84 ? 11.264 4.992 -20.035 1.00 67.25 84 ASP A C 1
ATOM 658 O O . ASP A 1 84 ? 11.598 3.880 -19.621 1.00 67.25 84 ASP A O 1
ATOM 662 N N . ALA A 1 85 ? 11.928 5.595 -21.025 1.00 54.94 85 ALA A N 1
ATOM 663 C CA . ALA A 1 85 ? 13.067 5.024 -21.743 1.00 54.94 85 ALA A CA 1
ATOM 664 C C . ALA A 1 85 ? 14.253 4.672 -20.824 1.00 54.94 85 ALA A C 1
ATOM 666 O O . ALA A 1 85 ? 15.195 4.001 -21.252 1.00 54.94 85 ALA A O 1
ATOM 667 N N . LYS A 1 86 ? 14.236 5.134 -19.567 1.00 54.94 86 LYS A N 1
ATOM 668 C CA . LYS A 1 86 ? 15.264 4.851 -18.561 1.00 54.94 86 LYS A CA 1
ATOM 669 C C . LYS A 1 86 ? 14.847 3.756 -17.577 1.00 54.94 86 LYS A C 1
ATOM 671 O O . LYS A 1 86 ? 15.719 3.281 -16.845 1.00 54.94 86 LYS A O 1
ATOM 676 N N . GLY A 1 87 ? 13.582 3.326 -17.610 1.00 59.62 87 GLY A N 1
ATOM 677 C CA . GLY A 1 87 ? 13.036 2.224 -16.824 1.00 59.62 87 GLY A CA 1
ATOM 678 C C . GLY A 1 87 ? 13.254 2.425 -15.334 1.00 59.62 87 GLY A C 1
ATOM 679 O O . GLY A 1 87 ? 13.847 1.555 -14.713 1.00 59.62 87 GLY A O 1
ATOM 680 N N . GLY A 1 88 ? 12.891 3.591 -14.790 1.00 64.62 88 GLY A N 1
ATOM 681 C CA . GLY A 1 88 ? 13.180 3.992 -13.410 1.00 64.62 88 GLY A CA 1
ATOM 682 C C . GLY A 1 88 ? 12.027 3.806 -12.421 1.00 64.62 88 GLY A C 1
ATOM 683 O O . GLY A 1 88 ? 12.266 3.924 -11.217 1.00 64.62 88 GLY A O 1
ATOM 684 N N . GLY A 1 89 ? 10.816 3.507 -12.907 1.00 71.94 89 GLY A N 1
ATOM 685 C CA . GLY A 1 89 ? 9.614 3.393 -12.075 1.00 71.94 89 GLY A CA 1
ATOM 686 C C . GLY A 1 89 ? 9.218 4.749 -11.490 1.00 71.94 89 GLY A C 1
ATOM 687 O O . GLY A 1 89 ? 9.221 4.922 -10.275 1.00 71.94 89 GLY A O 1
ATOM 688 N N . GLY A 1 90 ? 8.954 5.728 -12.356 1.00 74.38 90 GLY A N 1
ATOM 689 C CA . GLY A 1 90 ? 8.572 7.088 -11.976 1.00 74.38 90 GLY A CA 1
ATOM 690 C C . GLY A 1 90 ? 7.193 7.179 -11.318 1.00 74.38 90 GLY A C 1
ATOM 691 O O . GLY A 1 90 ? 7.020 7.966 -10.389 1.00 74.38 90 GLY A O 1
ATOM 692 N N . TYR A 1 91 ? 6.234 6.349 -11.737 1.00 80.44 91 TYR A N 1
ATOM 693 C CA . TYR A 1 91 ? 4.947 6.220 -11.048 1.00 80.44 91 TYR A CA 1
ATOM 694 C C . TYR A 1 91 ? 5.056 5.154 -9.955 1.00 80.44 91 TYR A C 1
ATOM 696 O O . TYR A 1 91 ? 4.988 3.965 -10.239 1.00 80.44 91 TYR A O 1
ATOM 704 N N . LEU A 1 92 ? 5.270 5.571 -8.707 1.00 82.25 92 LEU A N 1
ATOM 705 C CA . LEU A 1 92 ? 5.282 4.727 -7.508 1.00 82.25 92 LEU A CA 1
ATOM 706 C C . LEU A 1 92 ? 4.534 5.445 -6.377 1.00 82.25 92 LEU A C 1
ATOM 708 O O . LEU A 1 92 ? 4.345 6.662 -6.415 1.00 82.25 92 LEU A O 1
ATOM 712 N N . LEU A 1 93 ? 4.125 4.699 -5.348 1.00 83.69 93 LEU A N 1
ATOM 713 C CA . LEU A 1 93 ? 3.637 5.316 -4.114 1.00 83.69 93 LEU A CA 1
ATOM 714 C C . LEU A 1 93 ? 4.786 6.091 -3.433 1.00 83.69 93 LEU A C 1
ATOM 716 O O . LEU A 1 93 ? 5.958 5.903 -3.779 1.00 83.69 93 LEU A O 1
ATOM 720 N N . PRO A 1 94 ? 4.499 6.942 -2.428 1.00 81.38 94 PRO A N 1
ATOM 721 C CA . PRO A 1 94 ? 5.557 7.562 -1.640 1.00 81.38 94 PRO A CA 1
ATOM 722 C C . PRO A 1 94 ? 6.584 6.530 -1.156 1.00 81.38 94 PRO A C 1
ATOM 724 O O . PRO A 1 94 ? 6.232 5.423 -0.758 1.00 81.38 94 PRO A O 1
ATOM 727 N N . GLN A 1 95 ? 7.871 6.885 -1.172 1.00 78.88 95 GLN A N 1
ATOM 728 C CA . GLN A 1 95 ? 8.944 5.933 -0.844 1.00 78.88 95 GLN A CA 1
ATOM 729 C C . GLN A 1 95 ? 8.880 5.407 0.593 1.00 78.88 95 GLN A C 1
ATOM 731 O O . GLN A 1 95 ? 9.407 4.335 0.891 1.00 78.88 95 GLN A O 1
ATOM 736 N N . LYS A 1 96 ? 8.272 6.175 1.498 1.00 84.00 96 LYS A N 1
ATOM 737 C CA . LYS A 1 96 ? 8.107 5.798 2.897 1.00 84.00 96 LYS A CA 1
ATOM 738 C C . LYS A 1 96 ? 6.676 5.336 3.134 1.00 84.00 96 LYS A C 1
ATOM 740 O O . LYS A 1 96 ? 5.760 5.967 2.607 1.00 84.00 96 LYS A O 1
ATOM 745 N N . PRO A 1 97 ? 6.483 4.271 3.930 1.00 83.62 97 PRO A N 1
ATOM 746 C CA . PRO A 1 97 ? 5.161 3.914 4.401 1.00 83.62 97 PRO A CA 1
ATOM 747 C C . PRO A 1 97 ? 4.497 5.105 5.095 1.00 83.62 97 PRO A C 1
ATOM 749 O O . PRO A 1 97 ? 5.186 5.844 5.802 1.00 83.62 97 PRO A O 1
ATOM 752 N N . PRO A 1 98 ? 3.181 5.257 4.942 1.00 82.62 98 PRO A N 1
ATOM 753 C CA . PRO A 1 98 ? 2.470 6.417 5.450 1.00 82.62 98 PRO A CA 1
ATOM 754 C C . PRO A 1 98 ? 2.029 6.250 6.912 1.00 82.62 98 PRO A C 1
ATOM 756 O O . PRO A 1 98 ? 1.286 7.060 7.428 1.00 82.62 98 PRO A O 1
ATOM 759 N N . PHE A 1 99 ? 2.424 5.172 7.597 1.00 86.56 99 PHE A N 1
ATOM 760 C CA . PHE A 1 99 ? 1.964 4.878 8.957 1.00 86.56 99 PHE A CA 1
ATOM 761 C C . PHE A 1 99 ? 3.124 4.606 9.893 1.00 86.56 99 PHE A C 1
ATOM 763 O O . PHE A 1 99 ? 4.154 4.060 9.488 1.00 86.56 99 PHE A O 1
ATOM 770 N N . SER A 1 100 ? 2.911 4.893 11.177 1.00 86.38 100 SER A N 1
ATOM 771 C CA . SER A 1 100 ? 3.815 4.444 12.235 1.00 86.38 100 SER A CA 1
ATOM 772 C C . SER A 1 100 ? 3.714 2.935 12.486 1.00 86.38 100 SER A C 1
ATOM 774 O O . SER A 1 100 ? 4.617 2.359 13.091 1.00 86.38 100 SER A O 1
ATOM 776 N N . PHE A 1 101 ? 2.639 2.290 12.008 1.00 90.31 101 PHE A N 1
ATOM 777 C CA . PHE A 1 101 ? 2.275 0.901 12.320 1.00 90.31 101 PHE A CA 1
ATOM 778 C C . PHE A 1 101 ? 2.130 0.652 13.831 1.00 90.31 101 PHE A C 1
ATOM 780 O O . PHE A 1 101 ? 2.353 -0.458 14.315 1.00 90.31 101 PHE A O 1
ATOM 787 N N . SER A 1 102 ? 1.765 1.694 14.580 1.00 90.12 102 SER A N 1
ATOM 788 C CA . SER A 1 102 ? 1.542 1.655 16.026 1.00 90.12 102 SER A CA 1
ATOM 789 C C . SER A 1 102 ? 0.079 1.360 16.354 1.00 90.12 102 SER A C 1
ATOM 791 O O . SER A 1 102 ? -0.737 1.202 15.452 1.00 90.12 102 SER A O 1
ATOM 793 N N . GLU A 1 103 ? -0.295 1.340 17.635 1.00 89.50 103 GLU A N 1
ATOM 794 C CA . GLU A 1 103 ? -1.695 1.240 18.091 1.00 89.50 103 GLU A CA 1
ATOM 795 C C . GLU A 1 103 ? -2.623 2.318 17.495 1.00 89.50 103 GLU A C 1
ATOM 797 O O . GLU A 1 103 ? -3.837 2.133 17.431 1.00 89.50 103 GLU A O 1
ATOM 802 N N . GLN A 1 104 ? -2.065 3.433 17.016 1.00 91.69 104 GLN A N 1
ATOM 803 C CA . GLN A 1 104 ? -2.820 4.516 16.381 1.00 91.69 104 GLN A CA 1
ATOM 804 C C . GLN A 1 104 ? -3.264 4.170 14.955 1.00 91.69 104 GLN A C 1
ATOM 806 O O . GLN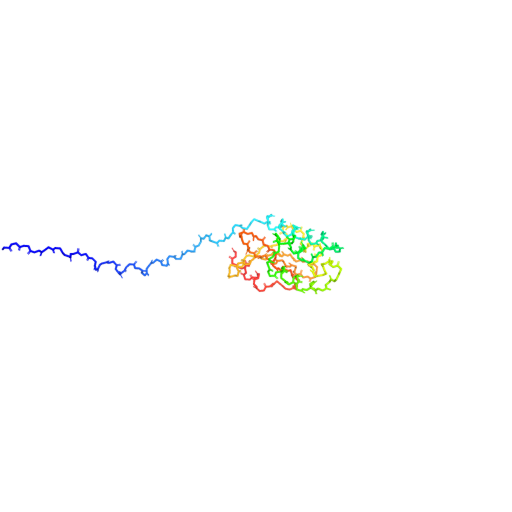 A 1 104 ? -4.254 4.724 14.474 1.00 91.69 104 GLN A O 1
ATOM 811 N N . THR A 1 105 ? -2.579 3.235 14.290 1.00 95.50 105 THR A N 1
ATOM 812 C CA . THR A 1 105 ? -2.984 2.750 12.973 1.00 95.50 105 THR A CA 1
ATOM 813 C C . THR A 1 105 ? -4.267 1.929 13.121 1.00 95.50 105 THR A C 1
ATOM 815 O O . THR A 1 105 ? -4.347 0.983 13.905 1.00 95.50 105 THR A O 1
ATOM 818 N N . LYS A 1 106 ? -5.314 2.249 12.379 1.00 94.94 106 LYS A N 1
ATOM 819 C CA . LYS A 1 106 ? -6.609 1.572 12.467 1.00 94.94 106 LYS A CA 1
ATOM 820 C C . LYS A 1 106 ? -6.876 0.718 11.239 1.00 94.94 106 LYS A C 1
ATOM 822 O O . LYS A 1 106 ? -6.340 0.958 10.161 1.00 94.94 106 LYS A O 1
ATOM 827 N N . LEU A 1 107 ? -7.714 -0.300 11.436 1.00 94.81 107 LEU A N 1
ATOM 828 C CA . LEU A 1 107 ? -8.211 -1.181 10.384 1.00 94.81 107 LEU A CA 1
ATOM 829 C C . LEU A 1 107 ? -9.738 -1.104 10.335 1.00 94.81 107 LEU A C 1
ATOM 831 O O . LEU A 1 107 ? -10.408 -1.325 11.355 1.00 94.81 107 LEU A O 1
ATOM 835 N N . ALA A 1 108 ? -10.283 -0.857 9.148 1.00 94.62 108 ALA A N 1
ATOM 836 C CA . ALA A 1 108 ? -11.718 -0.858 8.885 1.00 94.62 108 ALA A CA 1
ATOM 837 C C . ALA A 1 108 ? -12.027 -1.747 7.679 1.00 94.62 108 ALA A C 1
ATOM 839 O O . ALA A 1 108 ? -11.533 -1.509 6.580 1.00 94.62 108 ALA A O 1
ATOM 840 N N . TYR A 1 109 ? -12.838 -2.785 7.886 1.00 93.06 109 TYR A N 1
ATOM 841 C CA . TYR A 1 109 ? -13.220 -3.714 6.826 1.00 93.06 109 TYR A CA 1
ATOM 842 C C . TYR A 1 109 ? -14.609 -3.378 6.282 1.00 93.06 109 TYR A C 1
ATOM 844 O O . TYR A 1 109 ? -15.606 -3.439 7.003 1.00 93.06 109 TYR A O 1
ATOM 852 N N . HIS A 1 110 ? -14.673 -3.062 4.994 1.00 90.75 110 HIS A N 1
ATOM 853 C CA . HIS A 1 110 ? -15.892 -2.711 4.283 1.00 90.75 110 HIS A CA 1
ATOM 854 C C . HIS A 1 110 ? -16.442 -3.921 3.526 1.00 90.75 110 HIS A C 1
ATOM 856 O O . HIS A 1 110 ? -16.082 -4.189 2.376 1.00 90.75 110 HIS A O 1
ATOM 862 N N . LYS A 1 111 ? -17.351 -4.650 4.188 1.00 86.19 111 LYS A N 1
ATOM 863 C CA . LYS A 1 111 ? -17.917 -5.929 3.716 1.00 86.19 111 LYS A CA 1
ATOM 864 C C . LYS A 1 111 ? -18.459 -5.867 2.285 1.00 86.19 111 LYS A C 1
ATOM 866 O O . LYS A 1 111 ? -18.146 -6.737 1.484 1.00 86.19 111 LYS A O 1
ATOM 871 N N . GLN A 1 112 ? -19.230 -4.829 1.950 1.00 86.12 112 GLN A N 1
ATOM 872 C CA . GLN A 1 112 ? -19.915 -4.719 0.653 1.00 86.12 112 GLN A CA 1
ATOM 873 C C . GLN A 1 112 ? -18.950 -4.698 -0.541 1.00 86.12 112 GLN A C 1
ATOM 875 O O . GLN A 1 112 ? -19.287 -5.206 -1.606 1.00 86.12 112 GLN A O 1
ATOM 880 N N . HIS A 1 113 ? -17.753 -4.137 -0.363 1.00 87.56 113 HIS A N 1
ATOM 881 C CA . HIS A 1 113 ? -16.746 -4.052 -1.425 1.00 87.56 113 HIS A CA 1
ATOM 882 C C . HIS A 1 113 ? -15.563 -4.994 -1.185 1.00 87.56 113 HIS A C 1
ATOM 884 O O . HIS A 1 113 ? -14.647 -5.044 -1.997 1.00 87.56 113 HIS A O 1
ATOM 890 N N . SER A 1 114 ? -15.580 -5.759 -0.086 1.00 89.88 114 SER A N 1
ATOM 891 C CA . SER A 1 114 ? -14.465 -6.612 0.339 1.00 89.88 114 SER A CA 1
ATOM 892 C C . SER A 1 114 ? -13.125 -5.864 0.409 1.00 89.88 114 SER A C 1
ATOM 894 O O . SER A 1 114 ? -12.069 -6.422 0.109 1.00 89.88 114 SER A O 1
ATOM 896 N N . LEU A 1 115 ? -13.178 -4.597 0.831 1.00 94.25 115 LEU A N 1
ATOM 897 C CA . LEU A 1 115 ? -12.014 -3.730 0.990 1.00 94.25 115 LEU A CA 1
ATOM 898 C C . LEU A 1 115 ? -11.627 -3.627 2.458 1.00 94.25 115 LEU A C 1
ATOM 900 O O . LEU A 1 115 ? -12.482 -3.566 3.342 1.00 94.25 115 LEU A O 1
ATOM 904 N N . LEU A 1 116 ? -10.328 -3.583 2.716 1.00 95.94 116 LEU A N 1
ATOM 905 C CA . LEU A 1 116 ? -9.779 -3.295 4.031 1.00 95.94 116 LEU A CA 1
ATOM 906 C C . LEU A 1 116 ? -9.008 -1.981 3.961 1.00 95.94 116 LEU A C 1
ATOM 908 O O . LEU A 1 116 ? -8.024 -1.875 3.238 1.00 95.94 116 LEU A O 1
ATOM 912 N N . TYR A 1 117 ? -9.426 -0.999 4.747 1.00 96.06 117 TYR A N 1
ATOM 913 C CA . TYR A 1 117 ? -8.705 0.256 4.900 1.00 96.06 117 TYR A CA 1
ATOM 914 C C . TYR A 1 117 ? -7.761 0.158 6.090 1.00 96.06 117 TYR A C 1
ATOM 916 O O . TYR A 1 117 ? -8.167 -0.244 7.184 1.00 96.06 117 TYR A O 1
ATOM 924 N N . VAL A 1 118 ? -6.512 0.552 5.870 1.00 96.62 118 VAL A N 1
ATOM 925 C CA . VAL A 1 118 ? -5.504 0.777 6.905 1.00 96.62 118 VAL A CA 1
ATOM 926 C C . VAL A 1 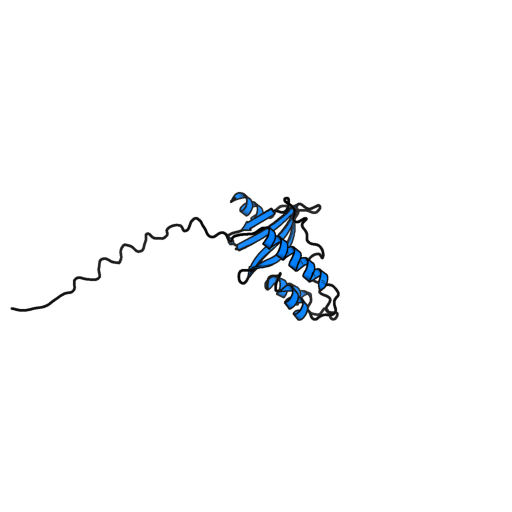118 ? -5.211 2.264 6.919 1.00 96.62 118 VAL A C 1
ATOM 928 O O . VAL A 1 118 ? -4.902 2.816 5.867 1.00 96.62 118 VAL A O 1
ATOM 931 N N . TYR A 1 119 ? -5.363 2.921 8.063 1.00 96.00 119 TYR A N 1
ATOM 932 C CA . TYR A 1 119 ? -5.274 4.379 8.126 1.00 96.00 119 TYR A CA 1
ATOM 933 C C . TYR A 1 119 ? -4.759 4.882 9.465 1.00 96.00 119 TYR A C 1
ATOM 935 O O . TYR A 1 119 ? -4.939 4.248 10.503 1.00 96.00 119 TYR A O 1
ATOM 943 N N . GLU A 1 120 ? -4.154 6.058 9.438 1.00 95.75 120 GLU A N 1
ATOM 944 C CA . GLU A 1 120 ? -3.671 6.790 10.605 1.00 95.75 120 GLU A CA 1
ATOM 945 C C . GLU A 1 120 ? -3.848 8.283 10.335 1.00 95.75 120 GLU A C 1
ATOM 947 O O . GLU A 1 120 ? -3.794 8.723 9.186 1.00 95.75 120 GLU A O 1
ATOM 952 N N . LYS A 1 121 ? -4.098 9.072 11.382 1.00 93.88 121 LYS A N 1
ATOM 953 C CA . LYS A 1 121 ? -4.141 10.527 11.240 1.00 93.88 121 LYS A CA 1
ATOM 954 C C . LYS A 1 121 ? -2.717 11.069 11.333 1.00 93.88 121 LYS A C 1
ATOM 956 O O . LYS A 1 121 ? -2.151 11.107 12.424 1.00 93.88 121 LYS A O 1
ATOM 961 N N . GLY A 1 122 ? -2.171 11.475 10.195 1.00 88.25 122 GLY A N 1
ATOM 962 C CA . GLY A 1 122 ? -0.885 12.143 10.078 1.00 88.25 122 GLY A CA 1
ATOM 963 C C . GLY A 1 122 ? -0.997 13.659 10.257 1.00 88.25 122 GLY A C 1
ATOM 964 O O . GLY A 1 122 ? -2.008 14.200 10.717 1.00 88.25 122 GLY A O 1
ATOM 965 N N . LYS A 1 123 ? 0.077 14.361 9.882 1.00 87.69 123 LYS A N 1
ATOM 966 C CA . LYS A 1 123 ? 0.150 15.829 9.948 1.00 87.69 123 LYS A CA 1
ATOM 967 C C . LYS A 1 123 ? -0.738 16.503 8.898 1.00 87.69 123 LYS A C 1
ATOM 969 O O . LYS A 1 123 ? -1.359 17.517 9.200 1.00 87.69 123 LYS A O 1
ATOM 974 N N . ASP A 1 124 ? -0.799 15.913 7.708 1.00 89.12 124 ASP A N 1
ATOM 975 C CA . ASP A 1 124 ? -1.442 16.482 6.518 1.00 89.12 124 ASP A CA 1
ATOM 976 C C . ASP A 1 124 ? -2.816 15.841 6.231 1.00 89.12 124 ASP A C 1
ATOM 978 O O . ASP A 1 124 ? -3.312 15.902 5.113 1.00 89.12 124 ASP A O 1
ATOM 982 N N . GLY A 1 125 ? -3.415 15.187 7.233 1.00 93.12 125 GLY A N 1
ATOM 983 C CA . GLY A 1 125 ? -4.703 14.499 7.122 1.00 93.12 125 GLY A CA 1
ATOM 984 C C . GLY A 1 125 ? -4.627 13.018 7.487 1.00 93.12 125 GLY A C 1
ATOM 985 O O . GLY A 1 125 ? -3.653 12.536 8.064 1.00 93.12 125 GLY A O 1
ATOM 986 N N . TYR A 1 126 ? -5.693 12.289 7.184 1.00 94.69 126 TYR A N 1
ATOM 987 C CA . TYR A 1 126 ? -5.716 10.836 7.230 1.00 94.69 126 TYR A CA 1
ATOM 988 C C . TYR A 1 126 ? -4.940 10.275 6.052 1.00 94.69 126 TYR A C 1
ATOM 990 O O . TYR A 1 126 ? -5.316 10.460 4.896 1.00 94.69 126 TYR A O 1
ATOM 998 N N . GLU A 1 127 ? -3.886 9.543 6.361 1.00 94.94 127 GLU A N 1
ATOM 999 C CA . GLU A 1 127 ? -3.207 8.698 5.400 1.00 94.94 127 GLU A CA 1
ATOM 1000 C C . GLU A 1 127 ? -3.966 7.369 5.319 1.00 94.94 127 GLU A C 1
ATOM 1002 O O . GLU A 1 127 ? -4.400 6.826 6.339 1.00 94.94 127 GLU A O 1
ATOM 1007 N N . ILE A 1 128 ? -4.210 6.860 4.112 1.00 95.69 128 ILE A N 1
ATOM 1008 C CA . ILE A 1 128 ? -5.101 5.713 3.913 1.00 95.69 128 ILE A CA 1
ATOM 1009 C C . ILE A 1 128 ? -4.513 4.790 2.848 1.00 95.69 128 ILE A C 1
ATOM 1011 O O . ILE A 1 128 ? -4.330 5.175 1.695 1.00 95.69 128 ILE A O 1
ATOM 1015 N N . VAL A 1 129 ? -4.269 3.535 3.224 1.00 96.44 129 VAL A N 1
ATOM 1016 C CA . VAL A 1 129 ? -3.951 2.438 2.306 1.00 96.44 129 VAL A CA 1
ATOM 1017 C C . VAL A 1 129 ? -5.184 1.559 2.170 1.00 96.44 129 VAL A C 1
ATOM 1019 O O . VAL A 1 129 ? -5.715 1.037 3.151 1.00 96.44 129 VAL A O 1
ATOM 1022 N N . THR A 1 130 ? -5.632 1.379 0.932 1.00 96.12 130 THR A N 1
ATOM 1023 C CA . THR A 1 130 ? -6.723 0.461 0.599 1.00 96.12 130 THR A CA 1
ATOM 1024 C C . THR A 1 130 ? -6.134 -0.888 0.221 1.00 96.12 130 THR A C 1
ATOM 1026 O O . THR A 1 130 ? -5.281 -0.976 -0.662 1.00 96.12 130 THR A O 1
ATOM 1029 N N . MET A 1 131 ? -6.600 -1.938 0.883 1.00 96.75 131 MET A N 1
ATOM 1030 C CA . MET A 1 131 ? -6.212 -3.323 0.659 1.00 96.75 131 MET A CA 1
ATOM 1031 C C . MET A 1 131 ? -7.379 -4.086 0.032 1.00 96.75 131 MET A C 1
ATOM 1033 O O . MET A 1 131 ? -8.534 -3.911 0.423 1.00 96.75 131 MET A O 1
ATOM 1037 N N . GLN A 1 132 ? -7.067 -4.988 -0.891 1.00 95.75 132 GLN A N 1
ATOM 1038 C CA . GLN A 1 132 ? -8.030 -5.876 -1.535 1.00 95.75 132 GLN A CA 1
ATOM 1039 C C . GLN A 1 132 ? -7.476 -7.302 -1.555 1.00 95.75 132 GLN A C 1
ATOM 1041 O O . GLN A 1 132 ? -6.268 -7.507 -1.698 1.00 95.75 132 GLN A O 1
ATOM 1046 N N . GLN A 1 133 ? -8.347 -8.299 -1.402 1.00 92.31 133 GLN A N 1
ATOM 1047 C CA . GLN A 1 133 ? -7.941 -9.693 -1.564 1.00 92.31 133 GLN A CA 1
ATOM 1048 C C . GLN A 1 133 ? -7.835 -10.071 -3.045 1.00 92.31 133 GLN A C 1
ATOM 1050 O O . GLN A 1 133 ? -8.753 -9.837 -3.827 1.00 92.31 133 GLN A O 1
ATOM 1055 N N . SER A 1 134 ? -6.729 -10.716 -3.411 1.00 88.81 134 SER A N 1
ATOM 1056 C CA . SER A 1 134 ? -6.518 -11.369 -4.704 1.00 88.81 134 SER A CA 1
ATOM 1057 C C . SER A 1 134 ? -5.856 -12.729 -4.468 1.00 88.81 134 SER A C 1
ATOM 1059 O O . SER A 1 134 ? -4.848 -12.826 -3.762 1.00 88.81 134 SER A O 1
ATOM 1061 N N . GLY A 1 135 ? -6.469 -13.803 -4.978 1.00 84.56 135 GLY A N 1
ATOM 1062 C CA . GLY A 1 135 ? -5.972 -15.176 -4.802 1.00 84.56 135 GLY A CA 1
ATOM 1063 C C . GLY A 1 135 ? -5.822 -15.614 -3.337 1.00 84.56 135 GLY A C 1
ATOM 1064 O O . GLY A 1 135 ? -4.882 -16.328 -3.007 1.00 84.56 135 GLY A O 1
ATOM 1065 N N . GLY A 1 136 ? -6.689 -15.134 -2.437 1.00 86.69 136 GLY A N 1
ATOM 1066 C CA . GLY A 1 136 ? -6.613 -15.424 -0.997 1.00 86.69 136 GLY A CA 1
ATOM 1067 C C . GLY A 1 136 ? -5.555 -14.621 -0.227 1.00 86.69 136 GLY A C 1
ATOM 1068 O O . GLY A 1 136 ? -5.403 -14.808 0.978 1.00 86.69 136 GLY A O 1
ATOM 1069 N N . THR A 1 137 ? -4.848 -13.700 -0.887 1.00 91.00 137 THR A N 1
ATOM 1070 C CA . THR A 1 137 ? -3.836 -12.832 -0.267 1.00 91.00 137 THR A CA 1
ATOM 1071 C C . THR A 1 137 ? -4.281 -11.377 -0.281 1.00 91.00 137 THR A C 1
ATOM 1073 O O . THR A 1 137 ? -4.880 -10.918 -1.250 1.00 91.00 137 THR A O 1
ATOM 1076 N N . TRP A 1 138 ? -3.998 -10.639 0.791 1.00 96.12 138 TRP A N 1
ATOM 1077 C CA . TRP A 1 138 ? -4.211 -9.194 0.822 1.00 96.12 138 TRP A CA 1
ATOM 1078 C C . TRP A 1 138 ? -3.121 -8.484 0.028 1.00 96.12 138 TRP A C 1
ATOM 1080 O O . TRP A 1 138 ? -1.939 -8.755 0.234 1.00 96.12 138 TRP A O 1
ATOM 1090 N N . LYS A 1 139 ? -3.519 -7.552 -0.837 1.00 97.25 139 LYS A N 1
ATOM 1091 C CA . LYS A 1 139 ? -2.620 -6.715 -1.633 1.00 97.25 139 LYS A CA 1
ATOM 1092 C C . LYS A 1 139 ? -3.049 -5.254 -1.565 1.00 97.25 139 LYS A C 1
ATOM 1094 O O . LYS A 1 139 ? -4.230 -4.962 -1.386 1.00 97.25 139 LYS A O 1
ATOM 1099 N N . MET A 1 140 ? -2.098 -4.343 -1.719 1.00 96.88 140 MET A N 1
ATOM 1100 C CA . MET A 1 140 ? -2.353 -2.908 -1.795 1.00 96.88 140 MET A CA 1
ATOM 1101 C C . MET A 1 140 ? -3.014 -2.564 -3.129 1.00 96.88 140 MET A C 1
ATOM 1103 O O . MET A 1 140 ? -2.510 -2.904 -4.203 1.00 96.88 140 MET A O 1
ATOM 1107 N N . ALA A 1 141 ? -4.159 -1.901 -3.044 1.00 95.62 141 ALA A N 1
ATOM 1108 C CA . ALA A 1 141 ? -4.927 -1.421 -4.183 1.00 95.62 141 ALA A CA 1
ATOM 1109 C C . ALA A 1 141 ? -4.673 0.066 -4.446 1.00 95.62 141 ALA A C 1
ATOM 1111 O O . ALA A 1 141 ? -4.554 0.469 -5.597 1.00 95.62 141 ALA A O 1
ATOM 1112 N N . ALA A 1 142 ? -4.568 0.872 -3.387 1.00 92.56 142 ALA A N 1
ATOM 1113 C CA . ALA A 1 142 ? -4.381 2.313 -3.506 1.00 92.56 142 ALA A CA 1
ATOM 1114 C C . ALA A 1 142 ? -3.798 2.924 -2.229 1.00 92.56 142 ALA A C 1
ATOM 1116 O O . ALA A 1 142 ? -3.906 2.352 -1.141 1.00 92.56 142 ALA A O 1
ATOM 1117 N N . TYR A 1 143 ? -3.257 4.129 -2.376 1.00 93.06 143 TYR A N 1
ATOM 1118 C CA . TYR A 1 143 ? -2.890 5.027 -1.289 1.00 93.06 143 TYR A CA 1
ATOM 1119 C C . TYR A 1 143 ? -3.455 6.419 -1.578 1.00 93.06 143 TYR A C 1
ATOM 1121 O O . TYR A 1 143 ? -3.401 6.873 -2.721 1.00 93.06 143 TYR A O 1
ATOM 1129 N N . HIS A 1 144 ? -3.980 7.091 -0.559 1.00 90.75 144 HIS A N 1
ATOM 1130 C CA . HIS A 1 144 ? -4.396 8.488 -0.649 1.00 90.75 144 HIS A CA 1
ATOM 1131 C C . HIS A 1 144 ? -4.309 9.178 0.716 1.00 90.75 144 HIS A C 1
ATOM 1133 O O . HIS A 1 144 ? -4.277 8.523 1.760 1.00 90.75 144 HIS A O 1
ATOM 1139 N N . VAL A 1 145 ? -4.284 10.510 0.686 1.00 92.88 145 VAL A N 1
ATOM 1140 C CA . VAL A 1 145 ? -4.365 11.379 1.865 1.00 92.88 145 VAL A CA 1
ATOM 1141 C C . VAL A 1 145 ? -5.667 12.165 1.781 1.00 92.88 145 VAL A C 1
ATOM 1143 O O . VAL A 1 145 ? -6.043 12.609 0.696 1.00 92.88 145 VAL A O 1
ATOM 1146 N N . SER A 1 146 ? -6.366 12.310 2.901 1.00 94.38 146 SER A N 1
ATOM 1147 C CA . SER A 1 146 ? -7.633 13.040 2.981 1.00 94.38 146 SER A CA 1
ATOM 1148 C C . SER A 1 146 ? -7.735 13.800 4.298 1.00 94.38 146 SER A C 1
ATOM 1150 O O . SER A 1 146 ? -7.474 13.227 5.352 1.00 94.38 146 SER A O 1
ATOM 1152 N N . ASP A 1 147 ? -8.164 15.062 4.273 1.00 94.88 147 ASP A N 1
ATOM 1153 C CA . ASP A 1 147 ? -8.354 15.867 5.492 1.00 94.88 147 ASP A CA 1
ATOM 1154 C C . ASP A 1 147 ? -9.381 15.233 6.445 1.00 94.88 147 ASP A C 1
ATOM 1156 O O . ASP A 1 147 ? -9.219 15.232 7.671 1.00 94.88 147 ASP A O 1
ATOM 1160 N N . GLU A 1 148 ? -10.422 14.632 5.866 1.00 94.69 148 GLU A N 1
ATOM 1161 C CA . GLU A 1 148 ? -11.484 13.931 6.577 1.00 94.69 148 GLU A CA 1
ATOM 1162 C C . GLU A 1 148 ? -11.435 12.424 6.323 1.00 94.69 148 GLU A C 1
ATOM 1164 O O . GLU A 1 148 ? -10.985 11.948 5.279 1.00 94.69 148 GLU A O 1
ATOM 1169 N N . LEU A 1 149 ? -11.931 11.650 7.289 1.00 93.06 149 LEU A N 1
ATOM 1170 C CA . LEU A 1 149 ? -12.023 10.205 7.139 1.00 93.06 149 LEU A CA 1
ATOM 1171 C C . LEU A 1 149 ? -13.073 9.872 6.076 1.00 93.06 149 LEU A C 1
ATOM 1173 O O . LEU A 1 149 ? -14.197 10.366 6.171 1.00 93.06 149 LEU A O 1
ATOM 1177 N N . LEU A 1 150 ? -12.737 9.011 5.109 1.00 92.50 150 LEU A N 1
ATOM 1178 C CA . LEU A 1 150 ? -13.664 8.656 4.034 1.00 92.50 150 LEU A CA 1
ATOM 1179 C C . LEU A 1 150 ? -15.016 8.167 4.588 1.00 92.50 150 LEU A C 1
ATOM 1181 O O . LEU A 1 150 ? -15.023 7.358 5.525 1.00 92.50 150 LEU A O 1
ATOM 1185 N N . PRO A 1 151 ? -16.158 8.549 3.979 1.00 92.00 151 PRO A N 1
ATOM 1186 C CA . PRO A 1 151 ? -17.481 8.106 4.427 1.00 92.00 151 PRO A CA 1
ATOM 1187 C C . PRO A 1 151 ? -17.616 6.581 4.519 1.00 92.00 151 PRO A C 1
ATOM 1189 O O . PRO A 1 151 ? -18.309 6.056 5.386 1.00 92.00 151 PRO A O 1
ATOM 1192 N N . GLU A 1 152 ? -16.935 5.853 3.635 1.00 90.31 152 GLU A N 1
ATOM 1193 C CA . GLU A 1 152 ? -16.893 4.387 3.621 1.00 90.31 152 GLU A CA 1
ATOM 1194 C C . GLU A 1 152 ? -16.208 3.815 4.870 1.00 90.31 152 GLU A C 1
ATOM 1196 O O . GLU A 1 152 ? -16.684 2.839 5.452 1.00 90.31 152 GLU A O 1
ATOM 1201 N N . ILE A 1 153 ? -15.129 4.455 5.331 1.00 92.44 153 ILE A N 1
ATOM 1202 C CA . ILE A 1 153 ? -14.411 4.060 6.547 1.00 92.44 153 ILE A CA 1
ATOM 1203 C C . ILE A 1 153 ? -15.248 4.397 7.782 1.00 92.44 153 ILE A C 1
ATOM 1205 O O . ILE A 1 153 ? -15.382 3.557 8.667 1.00 92.44 153 ILE A O 1
ATOM 1209 N N . GLN A 1 154 ? -15.869 5.581 7.818 1.00 92.31 154 GLN A N 1
ATOM 1210 C CA . GLN A 1 154 ? -16.766 5.980 8.910 1.00 92.31 154 GLN A CA 1
ATOM 1211 C C . GLN A 1 154 ? -17.913 4.975 9.083 1.00 92.31 154 GLN A C 1
ATOM 1213 O O . GLN A 1 154 ? -18.179 4.511 10.191 1.00 92.31 154 GLN A O 1
ATOM 1218 N N . LYS A 1 155 ? -18.554 4.575 7.978 1.00 88.50 155 LYS A N 1
ATOM 1219 C CA . LYS A 1 155 ? -19.597 3.538 7.982 1.00 88.50 155 LYS A CA 1
ATOM 1220 C C . LYS A 1 155 ? -19.063 2.193 8.471 1.00 88.50 155 LYS A C 1
ATOM 1222 O O . LYS A 1 155 ? -19.739 1.516 9.236 1.00 88.50 155 LYS A O 1
ATOM 1227 N N . ALA A 1 156 ? -17.857 1.804 8.059 1.00 85.81 156 ALA A N 1
ATOM 1228 C CA . ALA A 1 156 ? -17.241 0.551 8.492 1.00 85.81 156 ALA A CA 1
ATOM 1229 C C . ALA A 1 156 ? -16.844 0.551 9.984 1.00 85.81 156 ALA A C 1
ATOM 1231 O O . ALA A 1 156 ? -16.876 -0.507 10.613 1.00 85.81 156 ALA A O 1
ATOM 1232 N N . GLU A 1 157 ? -16.495 1.705 10.568 1.00 84.00 157 GLU A N 1
ATOM 1233 C CA . GLU A 1 157 ? -16.243 1.844 12.012 1.00 84.00 157 GLU A CA 1
ATOM 1234 C C . GLU A 1 157 ? -17.531 1.753 12.847 1.00 84.00 157 GLU A C 1
ATOM 1236 O O . GLU A 1 157 ? -17.494 1.188 13.935 1.00 84.00 157 GLU A O 1
ATOM 1241 N N . GLN A 1 158 ? -18.667 2.251 12.345 1.00 74.94 158 GLN A N 1
ATOM 1242 C CA . GLN A 1 158 ? -19.956 2.257 13.066 1.00 74.94 158 GLN A CA 1
ATOM 1243 C C . GLN A 1 158 ? -20.619 0.875 13.198 1.00 74.94 158 GLN A C 1
ATOM 1245 O O . GLN A 1 158 ? -21.581 0.725 13.946 1.00 74.94 158 GLN A O 1
ATOM 1250 N N . VAL A 1 159 ? -20.140 -0.123 12.452 1.00 58.47 159 VAL A N 1
ATOM 1251 C CA . VAL A 1 159 ? -20.691 -1.492 12.425 1.00 58.47 159 VAL A CA 1
ATOM 1252 C C . VAL A 1 159 ? -19.892 -2.451 13.335 1.00 58.47 159 VAL A C 1
ATOM 1254 O O . VAL A 1 159 ? -20.163 -3.652 13.348 1.00 58.47 159 VAL A O 1
ATOM 1257 N N . LYS A 1 160 ? -18.900 -1.942 14.081 1.00 51.72 160 LYS A N 1
ATOM 1258 C CA . LYS A 1 160 ? -18.167 -2.690 15.119 1.00 51.72 160 LYS A CA 1
ATOM 1259 C C . LYS A 1 160 ? -18.897 -2.646 16.455 1.00 51.72 160 LYS A C 1
ATOM 1261 O O . LYS A 1 160 ? -18.873 -3.698 17.129 1.00 51.72 160 LYS A O 1
#

Sequence (160 aa):
MRKYGAWIGICVLLVLIISQSVAAFGKDQPEIKRESIFAVIQKGYAMQASLHGKKMSVDKMAKQLAPYFTDNFLQVFTDENEGDAKGGGGYLLPQKPPFSFSEQTKLAYHKQHSLLYVYEKGKDGYEIVTMQQSGGTWKMAAYHVSDELLPEIQKAEQVK

pLDDT: mean 81.7, std 17.55, range [38.78, 97.25]

InterPro domains:
  IPR025056 Protein of unknown function DUF3993 [PF13158] (12-120)

Secondary structure (DSSP, 8-state):
---------SSSSSSSSSS------S--S----HHHHHHHHHHHHHHHHHHTT----HHHHHHHHTTTB-HHHHHHHHHHTTT-TT----S-S-SS-S---STT-EEEEEGGGTEEEEEEEETTEEEEEEEEEETTEEEEEEEEEESS--HHHHHHHTT-

Foldseek 3Di:
DDDDDDDPDPDPPPPPPPPPPPPPPDDPDPPDDLVQLVCLLVVLLQLLLVQAQDQDALVVSLVSNVQAADPQVSVCQNVVCPPVPRNGSPDDDPSDRPDPSDPQWDWFAQVVQRKIWTWHQDPQAIWIWIWHDDPNDIHTYDIDGDNDDDPSRVVRVVVD